Protein AF-A0A960D3F6-F1 (afdb_monomer)

Solvent-accessible surface area (backbone atoms only — not comparable to full-atom values): 4099 Å² total; per-residue (Å²): 136,84,76,80,71,82,82,81,65,78,91,84,84,87,79,85,70,60,89,68,78,90,81,57,96,89,59,64,63,67,63,53,47,51,70,47,38,77,82,72,54,93,90,67,85,87,86,76,68,67,81,81,78,110

Structure (mmCIF, N/CA/C/O backbone):
data_AF-A0A960D3F6-F1
#
_entry.id   AF-A0A960D3F6-F1
#
loop_
_atom_site.group_PDB
_atom_site.id
_atom_site.type_symbol
_atom_site.label_atom_id
_atom_site.label_alt_id
_atom_site.label_comp_id
_atom_site.label_asym_id
_atom_site.label_entity_id
_atom_site.label_seq_id
_atom_site.pdbx_PDB_ins_code
_atom_site.Cartn_x
_atom_site.Cartn_y
_atom_site.Cartn_z
_atom_site.occupancy
_atom_site.B_iso_or_equiv
_atom_site.auth_seq_id
_atom_site.auth_comp_id
_atom_site.auth_asym_id
_atom_site.auth_atom_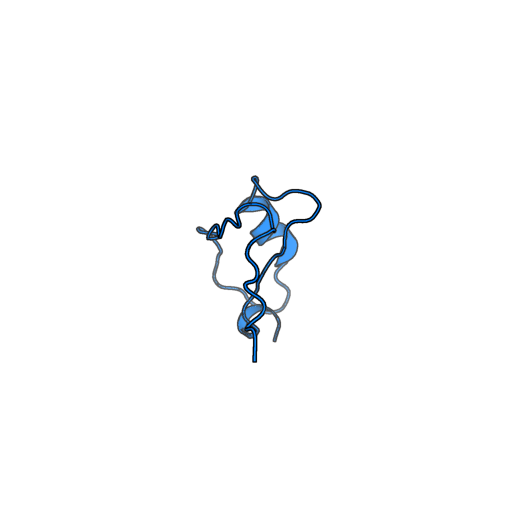id
_atom_site.pdbx_PDB_model_num
ATOM 1 N N . MET A 1 1 ? 38.549 -6.741 -9.487 1.00 49.22 1 MET A N 1
ATOM 2 C CA . MET A 1 1 ? 37.253 -7.067 -8.861 1.00 49.22 1 MET A CA 1
ATOM 3 C C . MET A 1 1 ? 36.214 -6.273 -9.626 1.00 49.22 1 MET A C 1
ATOM 5 O O . MET A 1 1 ? 36.203 -5.058 -9.512 1.00 49.22 1 MET A O 1
ATOM 9 N N . VAL A 1 2 ? 35.492 -6.918 -10.540 1.00 49.28 2 VAL A N 1
ATOM 10 C CA . VAL A 1 2 ? 34.460 -6.244 -11.336 1.00 49.28 2 VAL A CA 1
ATOM 11 C C . VAL A 1 2 ? 33.234 -6.144 -10.432 1.00 49.28 2 VAL A C 1
ATOM 13 O O . VAL A 1 2 ? 32.688 -7.182 -10.065 1.00 49.28 2 VAL A O 1
ATOM 16 N N . SER A 1 3 ? 32.852 -4.937 -10.001 1.00 64.31 3 SER A N 1
ATOM 17 C CA . SER A 1 3 ? 31.527 -4.735 -9.406 1.00 64.31 3 SER A CA 1
ATOM 18 C C . SER A 1 3 ? 30.506 -5.147 -10.452 1.00 64.31 3 SER A C 1
ATOM 20 O O . SER A 1 3 ? 30.530 -4.623 -11.565 1.00 64.31 3 SER A O 1
ATOM 22 N N . GLN A 1 4 ? 29.643 -6.102 -10.120 1.00 66.12 4 GLN A N 1
ATOM 23 C CA . GLN A 1 4 ? 28.463 -6.346 -10.932 1.00 66.12 4 GLN A CA 1
ATOM 24 C C . GLN A 1 4 ? 27.629 -5.063 -10.878 1.00 66.12 4 GLN A C 1
ATOM 26 O O . GLN A 1 4 ? 27.075 -4.723 -9.834 1.00 66.12 4 GLN A O 1
ATOM 31 N N . GLU A 1 5 ? 27.587 -4.308 -11.971 1.00 69.25 5 GLU A N 1
ATOM 32 C CA . GLU A 1 5 ? 26.538 -3.312 -12.114 1.00 69.25 5 GLU A CA 1
ATOM 33 C C . GLU A 1 5 ? 25.217 -4.057 -12.298 1.00 69.25 5 GLU A C 1
ATOM 35 O O . GLU A 1 5 ? 25.103 -4.934 -13.154 1.00 69.25 5 GLU A O 1
ATOM 40 N N . HIS A 1 6 ? 24.199 -3.679 -11.527 1.00 65.19 6 HIS A N 1
ATOM 41 C CA . HIS A 1 6 ? 22.821 -4.174 -11.647 1.00 65.19 6 HIS A CA 1
ATOM 42 C C . HIS A 1 6 ? 22.133 -3.726 -12.965 1.00 65.19 6 HIS A C 1
ATOM 44 O O . HIS A 1 6 ? 20.909 -3.707 -13.073 1.00 65.19 6 HIS A O 1
ATOM 50 N N . GLY A 1 7 ? 22.912 -3.324 -13.973 1.00 59.97 7 GLY A N 1
ATOM 51 C CA . GLY A 1 7 ? 22.511 -2.534 -15.137 1.00 59.97 7 GLY A CA 1
ATOM 52 C C . GLY A 1 7 ? 21.933 -3.328 -16.308 1.00 59.97 7 GLY A C 1
ATOM 53 O O . GLY A 1 7 ? 22.264 -3.036 -17.452 1.00 59.97 7 GLY A O 1
ATOM 54 N N . ALA A 1 8 ? 21.089 -4.328 -16.046 1.00 62.06 8 ALA A N 1
ATOM 55 C CA . ALA A 1 8 ? 20.310 -5.003 -17.094 1.00 62.06 8 ALA A CA 1
ATOM 56 C C . ALA A 1 8 ? 18.821 -5.190 -16.740 1.00 62.06 8 ALA A C 1
ATOM 58 O O . ALA A 1 8 ? 18.088 -5.814 -17.506 1.00 62.06 8 ALA A O 1
ATOM 59 N N . ALA A 1 9 ? 18.364 -4.682 -15.591 1.00 68.75 9 ALA A N 1
ATOM 60 C CA . ALA A 1 9 ? 16.958 -4.754 -15.205 1.00 68.75 9 ALA A CA 1
ATOM 61 C C . ALA A 1 9 ? 16.155 -3.578 -15.791 1.00 68.75 9 ALA A C 1
ATOM 63 O O . ALA A 1 9 ? 16.681 -2.478 -15.968 1.00 68.75 9 ALA A O 1
ATOM 64 N N . ALA A 1 10 ? 14.879 -3.832 -16.094 1.00 78.94 10 ALA A N 1
ATOM 65 C CA . ALA A 1 10 ? 13.900 -2.822 -16.497 1.00 78.94 10 ALA A CA 1
ATOM 66 C C . ALA A 1 10 ? 13.846 -1.642 -15.495 1.00 78.94 10 ALA A C 1
ATOM 68 O O . ALA A 1 10 ? 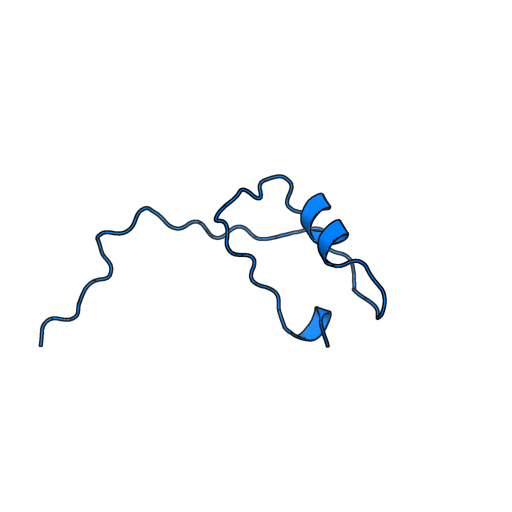14.224 -1.819 -14.333 1.00 78.94 10 ALA A O 1
ATOM 69 N N . PRO A 1 11 ? 13.388 -0.442 -15.914 1.00 85.88 11 PRO A N 1
ATOM 70 C CA . PRO A 1 11 ? 13.256 0.704 -15.015 1.00 85.88 11 PRO A CA 1
ATOM 71 C C . PRO A 1 11 ? 12.412 0.362 -13.779 1.00 85.88 11 PRO A C 1
ATOM 73 O O . PRO A 1 11 ? 11.400 -0.329 -13.881 1.00 85.88 11 PRO A O 1
ATOM 76 N N . VAL A 1 12 ? 12.840 0.868 -12.619 1.00 89.94 12 VAL A N 1
ATOM 77 C CA . VAL A 1 12 ? 12.124 0.738 -11.343 1.00 89.94 12 VAL A CA 1
ATOM 78 C C . VAL A 1 12 ? 11.425 2.054 -11.032 1.00 89.94 12 VAL A C 1
ATOM 80 O O . VAL A 1 12 ? 12.055 3.112 -11.051 1.00 89.94 12 VAL A O 1
ATOM 83 N N . GLU A 1 13 ? 10.141 1.975 -10.697 1.00 94.00 13 GLU A N 1
ATOM 84 C CA . GLU A 1 13 ? 9.347 3.102 -10.212 1.00 94.00 13 GLU A CA 1
ATOM 85 C C . GLU A 1 13 ? 9.014 2.913 -8.730 1.00 94.00 13 GLU A C 1
ATOM 87 O O . GLU A 1 13 ? 8.733 1.805 -8.275 1.00 94.00 13 GLU A O 1
ATOM 92 N N . ILE A 1 14 ? 9.051 4.007 -7.968 1.00 95.81 14 ILE A N 1
ATOM 93 C CA . ILE A 1 14 ? 8.662 4.030 -6.556 1.00 95.81 14 ILE A CA 1
ATOM 94 C C . ILE A 1 14 ? 7.536 5.043 -6.419 1.00 95.81 14 ILE A C 1
ATOM 96 O O . ILE A 1 14 ? 7.752 6.247 -6.566 1.00 95.81 14 ILE A O 1
ATOM 100 N N . LEU A 1 15 ? 6.336 4.546 -6.136 1.00 97.38 15 LEU A N 1
ATOM 101 C CA . LEU A 1 15 ? 5.141 5.366 -5.992 1.00 97.38 15 LEU A CA 1
ATOM 102 C C . LEU A 1 15 ? 4.738 5.434 -4.513 1.00 97.38 15 LEU A C 1
ATOM 104 O O . LEU A 1 15 ? 4.624 4.392 -3.864 1.00 97.38 15 LEU A O 1
ATOM 108 N N . PRO A 1 16 ? 4.522 6.634 -3.947 1.00 96.81 1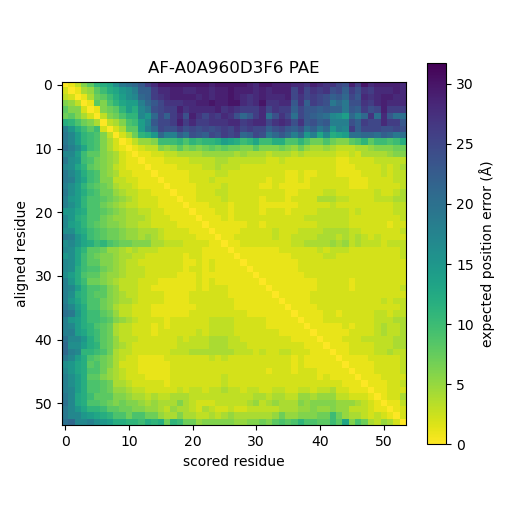6 PRO A N 1
ATOM 109 C CA . PRO A 1 16 ? 3.973 6.749 -2.605 1.00 96.81 16 PRO A CA 1
ATOM 110 C C . PRO A 1 16 ? 2.492 6.338 -2.585 1.00 96.81 16 PRO A C 1
ATOM 112 O O . PRO A 1 16 ? 1.779 6.499 -3.576 1.00 96.81 16 PRO A O 1
ATOM 115 N N . VAL A 1 17 ? 2.015 5.885 -1.420 1.00 97.38 17 VAL A N 1
ATOM 116 C CA . VAL A 1 17 ? 0.590 5.624 -1.143 1.00 97.38 17 VAL A CA 1
ATOM 117 C C . VAL A 1 17 ? 0.046 6.751 -0.247 1.00 97.38 17 VAL A C 1
ATOM 119 O O . VAL A 1 17 ? 0.122 6.648 0.980 1.00 97.38 17 VAL A O 1
ATOM 122 N N . PRO A 1 18 ? -0.417 7.883 -0.812 1.00 95.94 18 PRO A N 1
ATOM 123 C CA . PRO A 1 18 ? -0.959 8.991 -0.030 1.00 95.94 18 PRO A CA 1
ATOM 124 C C . PRO A 1 18 ? -2.379 8.693 0.472 1.00 95.94 18 PRO A C 1
ATOM 126 O O . PRO A 1 18 ? -3.063 7.817 -0.039 1.00 95.94 18 PRO A O 1
ATOM 129 N N . GLY A 1 19 ? -2.858 9.474 1.443 1.00 95.56 19 GLY A N 1
ATOM 130 C CA . GLY A 1 19 ? -4.264 9.428 1.874 1.00 95.56 19 GLY A CA 1
ATOM 131 C C . GLY A 1 19 ? -4.627 8.279 2.820 1.00 95.56 19 GLY A C 1
ATOM 132 O O . GLY A 1 19 ? -5.809 8.078 3.090 1.00 95.56 19 GLY A O 1
ATOM 133 N N . LEU A 1 20 ? -3.639 7.550 3.348 1.00 96.50 20 LEU A N 1
ATOM 134 C CA . LEU A 1 20 ? -3.868 6.549 4.390 1.00 96.50 20 LEU A CA 1
ATOM 135 C C . LEU A 1 20 ? -4.251 7.209 5.731 1.00 96.50 20 LEU A C 1
ATOM 137 O O . LEU A 1 20 ? -3.726 8.281 6.055 1.00 96.50 20 LEU A O 1
ATOM 141 N N . PRO A 1 21 ? -5.148 6.585 6.516 1.00 94.50 21 PRO A N 1
ATOM 142 C CA . PRO A 1 21 ? -5.527 7.073 7.838 1.00 94.50 21 PRO A CA 1
ATOM 143 C C . PRO A 1 21 ? -4.444 6.771 8.889 1.00 94.50 21 PRO A C 1
ATOM 145 O O . PRO A 1 21 ? -3.448 6.099 8.619 1.00 94.50 21 PRO A O 1
ATOM 148 N N . GLU A 1 22 ? -4.664 7.226 10.125 1.00 94.88 22 GLU A N 1
ATOM 149 C CA . GLU A 1 22 ? -3.938 6.679 11.277 1.00 94.88 22 GLU A CA 1
ATOM 150 C C . GLU A 1 22 ? -4.524 5.308 11.632 1.00 94.88 22 GLU A C 1
ATOM 152 O O . GLU A 1 22 ? -5.710 5.214 11.950 1.00 94.88 22 GLU A O 1
ATOM 157 N N . PHE A 1 23 ? -3.686 4.274 11.614 1.00 95.19 23 PHE A N 1
ATOM 158 C CA . PHE A 1 23 ? -4.099 2.900 11.894 1.00 95.19 23 PHE A CA 1
ATOM 159 C C . PHE A 1 23 ? -4.227 2.606 13.393 1.00 95.19 23 PHE A C 1
ATOM 161 O O . PHE A 1 23 ? -3.472 3.109 14.232 1.00 95.19 23 PHE A O 1
ATOM 168 N N . ARG A 1 24 ? -5.179 1.736 13.721 1.00 94.31 24 ARG A N 1
ATOM 169 C CA . ARG A 1 24 ? -5.469 1.191 15.046 1.00 94.31 24 ARG A CA 1
ATOM 170 C C . ARG A 1 24 ? -5.522 -0.341 14.992 1.00 94.31 24 ARG A C 1
ATOM 172 O O . ARG A 1 24 ? 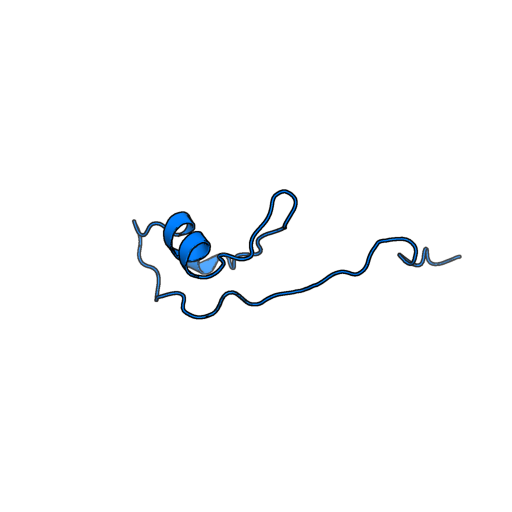-5.773 -0.916 13.934 1.00 94.31 24 ARG A O 1
ATOM 179 N N . PRO A 1 25 ? -5.319 -1.027 16.132 1.00 93.19 25 PRO A N 1
ATOM 180 C CA . PRO A 1 25 ? -5.490 -2.473 16.191 1.00 93.19 25 PRO A CA 1
ATOM 181 C C . PRO A 1 25 ? -6.884 -2.897 15.715 1.00 93.19 25 PRO A C 1
ATOM 183 O O . PRO A 1 25 ? -7.890 -2.399 16.218 1.00 93.19 25 PRO A O 1
ATOM 186 N N . GLY A 1 26 ? -6.921 -3.836 14.771 1.00 92.19 26 GLY A N 1
ATOM 187 C CA . GLY A 1 26 ? -8.153 -4.330 14.152 1.00 92.19 26 GLY A CA 1
ATOM 188 C C . GLY A 1 26 ? -8.544 -3.637 12.844 1.00 92.19 26 GLY A C 1
ATOM 189 O O . GLY A 1 26 ? -9.465 -4.120 12.189 1.00 92.19 26 GLY A O 1
ATOM 190 N N . ASP A 1 27 ? -7.855 -2.566 12.437 1.00 95.69 27 ASP A N 1
ATOM 191 C CA . ASP A 1 27 ? -8.093 -1.929 11.139 1.00 95.69 27 ASP A CA 1
ATOM 192 C C . ASP A 1 27 ? -7.678 -2.838 9.972 1.00 95.69 27 ASP A C 1
ATOM 194 O O . ASP A 1 27 ? -6.676 -3.557 10.031 1.00 95.69 27 ASP A O 1
ATOM 198 N N . ASP A 1 28 ? -8.427 -2.758 8.871 1.00 96.31 28 ASP A N 1
ATOM 199 C CA . ASP A 1 28 ? -8.105 -3.471 7.636 1.00 96.31 28 ASP A CA 1
ATOM 200 C C . ASP A 1 28 ? -7.076 -2.687 6.808 1.00 96.31 28 ASP A C 1
ATOM 202 O O . ASP A 1 28 ? -7.402 -1.836 5.971 1.00 96.31 28 ASP A O 1
ATOM 206 N N . LEU A 1 29 ? -5.802 -2.986 7.060 1.00 95.19 29 LEU A N 1
ATOM 207 C CA . LEU A 1 29 ? -4.674 -2.400 6.341 1.00 95.19 29 LEU A CA 1
ATOM 208 C C . LEU A 1 29 ? -4.739 -2.670 4.829 1.00 95.19 29 LEU A C 1
ATOM 210 O O . LEU A 1 29 ? -4.405 -1.791 4.035 1.00 95.19 29 LEU A O 1
ATOM 214 N N . ALA A 1 30 ? -5.173 -3.864 4.420 1.00 95.06 30 ALA A N 1
ATOM 215 C CA . ALA A 1 30 ? -5.202 -4.246 3.013 1.00 95.06 30 ALA A CA 1
ATOM 216 C C . ALA A 1 30 ? -6.268 -3.452 2.250 1.00 95.06 30 ALA A C 1
ATOM 218 O O . ALA A 1 30 ? -5.97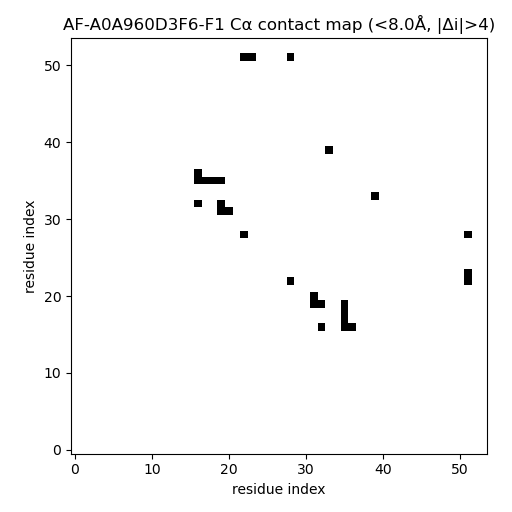4 -2.896 1.191 1.00 95.06 30 ALA A O 1
ATOM 219 N N . ALA A 1 31 ? -7.475 -3.332 2.809 1.00 96.75 31 ALA A N 1
ATOM 220 C CA . ALA A 1 31 ? -8.547 -2.542 2.212 1.00 96.75 31 ALA A CA 1
ATOM 221 C C . ALA A 1 31 ? -8.176 -1.054 2.099 1.00 96.75 31 ALA A C 1
ATOM 223 O O . ALA A 1 31 ? -8.420 -0.436 1.060 1.00 96.75 31 ALA A O 1
ATOM 224 N N . ALA A 1 32 ? -7.537 -0.484 3.129 1.00 96.81 32 ALA A N 1
ATOM 225 C CA . ALA A 1 32 ? -7.081 0.906 3.103 1.00 96.81 32 ALA A CA 1
ATOM 226 C C . ALA A 1 32 ? -6.043 1.152 1.994 1.00 96.81 32 ALA A C 1
ATOM 228 O O . ALA A 1 32 ? -6.151 2.126 1.246 1.00 96.81 32 ALA A O 1
ATOM 229 N N . ILE A 1 33 ? -5.065 0.251 1.849 1.00 96.69 33 ILE A N 1
ATOM 230 C CA . ILE A 1 33 ? -4.041 0.350 0.804 1.00 96.69 33 ILE A CA 1
ATOM 231 C C . ILE A 1 33 ? -4.657 0.167 -0.582 1.00 96.69 33 ILE A C 1
ATOM 233 O O . ILE A 1 33 ? -4.386 0.980 -1.458 1.00 96.69 33 ILE A O 1
ATOM 237 N N . ALA A 1 34 ? -5.524 -0.827 -0.785 1.00 95.81 34 ALA A N 1
ATOM 238 C CA . ALA A 1 34 ? -6.182 -1.047 -2.073 1.00 95.81 34 ALA A CA 1
ATOM 239 C C . ALA A 1 34 ? -7.016 0.169 -2.522 1.00 95.81 34 ALA A C 1
ATOM 241 O O . ALA A 1 34 ? -7.042 0.499 -3.706 1.00 95.81 34 ALA A O 1
ATOM 242 N N . GLY A 1 35 ? -7.660 0.868 -1.579 1.00 97.19 35 GLY A N 1
ATOM 243 C CA . GLY A 1 35 ? -8.387 2.106 -1.864 1.00 97.19 35 GLY A CA 1
ATOM 244 C C . GLY A 1 35 ? -7.480 3.294 -2.205 1.00 97.19 35 GLY A C 1
ATOM 245 O O . GLY A 1 35 ? -7.807 4.084 -3.089 1.00 97.19 35 GLY A O 1
ATOM 246 N N . ALA A 1 36 ? -6.337 3.424 -1.527 1.00 97.69 36 ALA A N 1
ATOM 247 C CA . ALA A 1 36 ? -5.390 4.526 -1.720 1.00 97.69 36 ALA A CA 1
ATOM 248 C C . ALA A 1 36 ? -4.414 4.316 -2.896 1.00 97.69 36 ALA A C 1
ATOM 250 O O . ALA A 1 36 ? -3.864 5.280 -3.430 1.00 97.69 36 ALA A O 1
ATOM 251 N N . ALA A 1 37 ? -4.211 3.066 -3.315 1.00 97.62 37 ALA A N 1
ATOM 252 C CA . ALA A 1 37 ? -3.309 2.655 -4.386 1.00 97.62 37 ALA A CA 1
ATOM 253 C C . ALA A 1 37 ? -4.041 1.870 -5.495 1.00 97.62 37 ALA A C 1
ATOM 255 O O . ALA A 1 37 ? -3.688 0.724 -5.778 1.00 97.62 37 ALA A O 1
ATOM 256 N N . PRO A 1 38 ? -5.026 2.470 -6.192 1.00 96.12 38 PRO A N 1
ATOM 257 C CA . PRO A 1 38 ? -5.755 1.787 -7.266 1.00 96.12 38 PRO A CA 1
ATOM 258 C C . PRO A 1 38 ? -4.883 1.468 -8.495 1.00 96.12 38 PRO A C 1
ATOM 260 O O . PRO A 1 38 ? -5.341 0.813 -9.427 1.00 96.12 38 PRO A O 1
ATOM 263 N N . TRP A 1 39 ? -3.639 1.958 -8.527 1.00 96.50 39 TRP A N 1
ATOM 264 C CA . TRP A 1 39 ? -2.662 1.680 -9.577 1.00 96.50 39 TRP A CA 1
ATOM 265 C C . TRP A 1 39 ? -1.901 0.359 -9.383 1.00 96.50 39 TRP A C 1
ATOM 267 O O . TRP A 1 39 ? -1.145 0.009 -10.288 1.00 96.50 39 TRP A O 1
ATOM 277 N N . LEU A 1 40 ? -2.058 -0.336 -8.244 1.00 96.38 40 LEU A N 1
ATOM 278 C CA . LEU A 1 40 ? -1.285 -1.538 -7.895 1.00 96.38 40 LEU A CA 1
ATOM 279 C C . LEU A 1 40 ? -1.634 -2.694 -8.840 1.00 96.38 40 LEU A 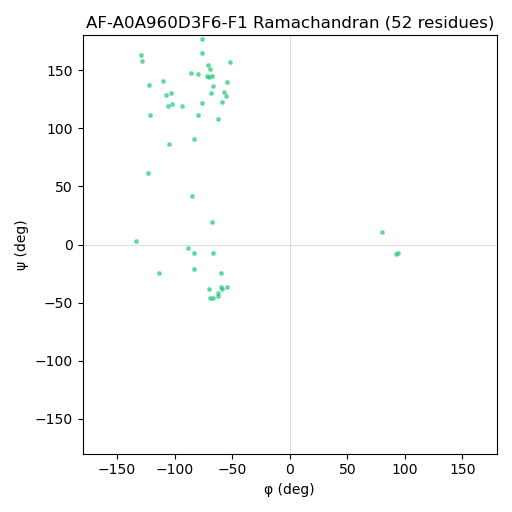C 1
ATOM 281 O O . LEU A 1 40 ? -2.804 -2.913 -9.162 1.00 96.38 40 LEU A O 1
ATOM 285 N N . ARG A 1 41 ? -0.617 -3.423 -9.300 1.00 95.56 41 ARG A N 1
ATOM 286 C CA . ARG A 1 41 ? -0.737 -4.515 -10.275 1.00 95.56 41 ARG A CA 1
ATOM 287 C C . ARG A 1 41 ? -0.039 -5.775 -9.780 1.00 95.56 41 ARG A C 1
ATOM 289 O O . ARG A 1 41 ? 0.806 -5.742 -8.887 1.00 95.56 41 ARG A O 1
ATOM 296 N N . ASP A 1 42 ? -0.374 -6.895 -10.409 1.00 95.56 42 ASP A N 1
ATOM 297 C CA . ASP A 1 42 ? 0.304 -8.163 -10.157 1.00 95.56 42 ASP A CA 1
ATOM 298 C C . ASP A 1 42 ? 1.813 -8.034 -10.405 1.00 95.56 42 ASP A C 1
ATOM 300 O O . ASP A 1 42 ? 2.251 -7.547 -11.449 1.00 95.56 42 ASP A O 1
ATOM 304 N N . GLY A 1 43 ? 2.604 -8.504 -9.439 1.00 94.12 43 GLY A N 1
ATOM 305 C CA . GLY A 1 43 ? 4.065 -8.425 -9.472 1.00 94.12 43 GLY A CA 1
ATOM 306 C C . GLY A 1 43 ? 4.658 -7.183 -8.800 1.00 94.12 43 GLY A C 1
ATOM 307 O O . GLY A 1 43 ? 5.873 -7.151 -8.603 1.00 94.12 43 GLY A O 1
ATOM 308 N N . ASP A 1 44 ? 3.836 -6.210 -8.395 1.00 96.12 44 ASP A N 1
ATOM 309 C CA . ASP A 1 44 ? 4.308 -5.062 -7.620 1.00 96.12 44 ASP A CA 1
ATOM 310 C C . ASP A 1 44 ? 4.727 -5.463 -6.197 1.00 96.12 44 ASP A C 1
ATOM 312 O O . ASP A 1 44 ? 4.194 -6.396 -5.587 1.00 96.12 44 ASP A O 1
ATOM 316 N N . VAL A 1 45 ? 5.679 -4.711 -5.639 1.00 95.62 45 VAL A N 1
ATOM 317 C CA . VAL A 1 45 ? 6.154 -4.890 -4.263 1.00 95.62 45 VAL A CA 1
ATOM 318 C C . VAL A 1 45 ? 5.616 -3.770 -3.384 1.00 95.62 45 VAL A C 1
ATOM 320 O O . VAL A 1 45 ? 5.944 -2.600 -3.572 1.00 95.62 45 VAL A O 1
ATOM 323 N N . LEU A 1 46 ? 4.833 -4.142 -2.372 1.00 96.12 46 LEU A N 1
ATOM 324 C CA . LEU A 1 46 ? 4.329 -3.218 -1.362 1.00 96.12 46 LEU A CA 1
ATOM 325 C C . LEU A 1 46 ? 5.259 -3.196 -0.143 1.00 96.12 46 LEU A C 1
ATOM 327 O O . LEU A 1 46 ? 5.438 -4.206 0.538 1.00 96.12 46 LEU A O 1
ATOM 331 N N . VAL A 1 47 ? 5.824 -2.026 0.157 1.00 96.06 47 VAL A N 1
ATOM 332 C CA . VAL A 1 47 ? 6.683 -1.816 1.331 1.00 96.06 47 VAL A CA 1
ATOM 333 C C . VAL A 1 47 ? 5.890 -1.100 2.416 1.00 96.06 47 VAL A C 1
ATOM 335 O O . VAL A 1 47 ? 5.415 0.016 2.219 1.00 96.06 47 VAL A O 1
ATOM 338 N N . VAL A 1 48 ? 5.778 -1.734 3.583 1.00 94.25 48 VAL A N 1
ATOM 339 C CA . VAL A 1 48 ? 5.047 -1.202 4.737 1.00 94.25 48 VAL A CA 1
ATOM 340 C C . VAL A 1 48 ? 5.985 -1.095 5.935 1.00 94.25 48 VAL A C 1
ATOM 342 O O . VAL A 1 48 ? 6.779 -1.995 6.205 1.00 94.25 48 VAL A O 1
ATOM 345 N N . THR A 1 49 ? 5.905 0.014 6.670 1.00 93.19 49 THR A N 1
ATOM 346 C CA . THR A 1 49 ? 6.663 0.167 7.922 1.00 93.19 49 THR A CA 1
ATOM 347 C C . THR A 1 49 ? 6.073 -0.713 9.020 1.00 93.19 49 THR A C 1
ATOM 349 O O . THR A 1 49 ? 4.857 -0.837 9.129 1.00 93.19 49 THR A O 1
ATOM 352 N N . SER A 1 50 ? 6.908 -1.264 9.900 1.00 93.62 50 SER A N 1
ATOM 353 C CA . SER A 1 50 ? 6.445 -2.169 10.961 1.00 93.62 50 SER A CA 1
ATOM 354 C C . SER A 1 50 ? 5.421 -1.550 11.922 1.00 93.62 50 SER A C 1
ATOM 356 O O . SER A 1 50 ? 4.631 -2.283 12.500 1.00 93.62 50 SER A O 1
ATOM 358 N N . LYS A 1 51 ? 5.386 -0.215 12.078 1.00 91.06 51 LYS A N 1
ATOM 359 C CA . LYS A 1 51 ? 4.479 0.480 13.014 1.00 91.06 51 LYS A CA 1
ATOM 360 C C . LYS A 1 51 ? 3.005 0.115 12.798 1.00 91.06 51 LYS A C 1
ATOM 362 O O . LYS A 1 51 ? 2.263 0.064 13.763 1.00 91.06 51 LYS A O 1
ATOM 367 N N . VAL A 1 52 ? 2.572 -0.086 11.554 1.00 88.44 52 VAL A N 1
ATOM 368 C CA . VAL A 1 52 ? 1.143 -0.291 11.244 1.00 88.44 52 VAL A CA 1
ATOM 369 C C . VAL A 1 52 ? 0.705 -1.758 11.328 1.00 88.44 52 VAL A C 1
ATOM 371 O O . VAL A 1 52 ? -0.467 -2.047 11.120 1.00 88.44 52 VAL A O 1
ATOM 374 N N . VAL A 1 53 ? 1.640 -2.676 11.596 1.00 85.31 53 VAL A N 1
ATOM 375 C CA . VAL A 1 53 ? 1.392 -4.128 11.688 1.00 85.31 53 VAL A CA 1
ATOM 376 C C . VAL A 1 53 ? 1.603 -4.654 13.116 1.00 85.31 53 VAL A C 1
ATOM 378 O O . VAL A 1 53 ? 1.037 -5.686 13.471 1.00 85.31 53 VAL A O 1
ATOM 381 N N . SER A 1 54 ? 2.413 -3.957 13.920 1.00 77.75 54 SER A N 1
ATOM 382 C CA . SER A 1 54 ? 2.710 -4.268 15.327 1.00 77.75 54 SER A CA 1
ATOM 383 C C . SER A 1 54 ? 1.703 -3.653 16.295 1.00 77.75 54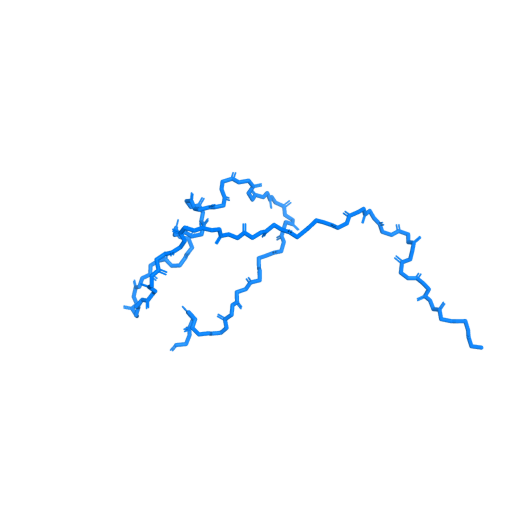 SER A C 1
ATOM 385 O O . SER A 1 54 ? 1.461 -4.292 17.342 1.00 77.75 54 SER A O 1
#

Sequence (54 aa):
MVSQEHGAAAPVEILPVPGLPEFRPGDDLAAAIAGAAPWLRDGDVLVVTSKVVS

pLDDT: mean 88.61, std 13.06, range [49.22, 97.69]

Secondary structure (DSSP, 8-state):
------TTSPPP------S-----TT--HHHHHHHH-TT--TT------GGGT-

Mean predicted aligned error: 6.81 Å

Radius of gyration: 15.8 Å; Cα c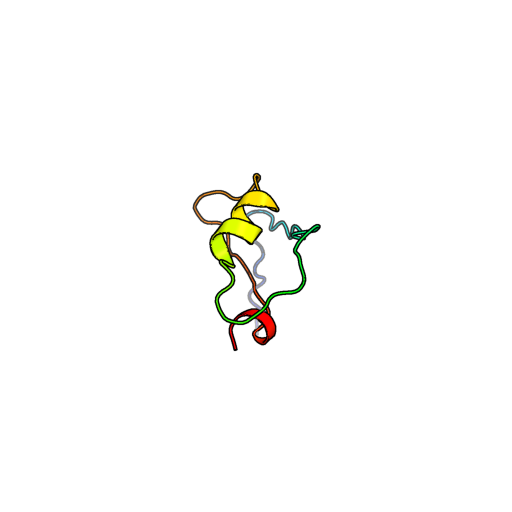ontacts (8 Å, |Δi|>4): 14; ch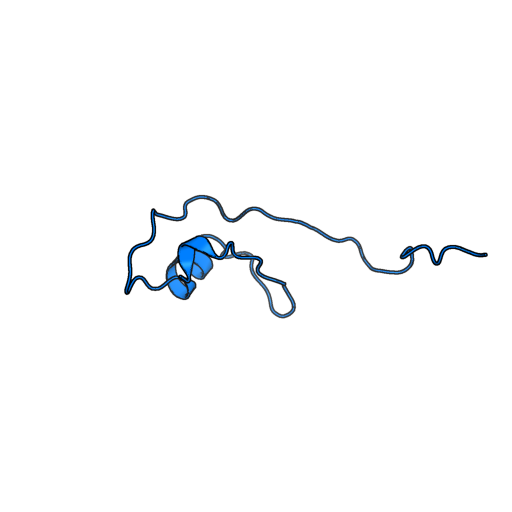ains: 1; bounding box: 46×18×33 Å

Foldseek 3Di:
DDPPDPPPDDDDDDDDQPDADDADPPDDPPVSSCVSCVVDDPPDDDDDDCPRVD